Protein AF-A0A358HY14-F1 (afdb_monomer_lite)

InterPro domains:
  IPR023293 Deoxyguanosinetriphosphate triphosphohydrolase, central domain superfamily [G3DSA:1.10.3410.10] (12-139)

pLDDT: mean 90.82, std 10.44, range [47.06, 98.25]

Radius of gyration: 18.14 Å; chains: 1; bounding box: 46×28×57 Å

Sequence (156 aa):
DGFDGAWRRHPLVYLVEAADDICYSVVDLEDGWELGCVTFEEVERALAPIARHPDKYDGDANQRWNDLRTESWYTEKSENDRIGFLRGKAIGNLVKAAVDAFIANEDALLTGTIEGDLLANTPLGVDAKACKRLAVEKIYNAPHVLPIEMAGFEVI

Foldseek 3Di:
DPCVPDDFDQLCVLVVVLVVLLCLLQVLLVVCCVVVLDDLVRNLLLLQPQLCDCVRDPDDSVVSSVVLCVDCVLVVDDSVVNSVSSRVSNSVSSNVQLVVLSVVCVVCSVVRNDDDGSLCSGPCNVSSVVSSVSSVVRPCPPPVNVVVVVVVVVVD

Organism: NCBI:txid168935

Structure (mmCIF, N/CA/C/O backbone):
data_AF-A0A358HY14-F1
#
_entry.id   AF-A0A358HY14-F1
#
loop_
_atom_site.group_PDB
_atom_site.id
_atom_site.type_symbol
_atom_site.label_atom_id
_atom_site.label_alt_id
_atom_site.label_comp_id
_atom_site.label_asym_id
_atom_site.label_entity_id
_atom_site.label_seq_id
_atom_site.pdbx_PDB_ins_code
_atom_site.Cartn_x
_atom_site.Cartn_y
_atom_site.Cartn_z
_atom_site.occupancy
_atom_site.B_iso_or_equiv
_atom_site.auth_seq_id
_atom_site.auth_comp_id
_atom_site.auth_asym_id
_atom_site.auth_atom_id
_atom_site.pdbx_PDB_model_num
ATOM 1 N N . ASP A 1 1 ? 13.310 -17.785 -32.373 1.00 47.06 1 ASP A N 1
ATOM 2 C CA . ASP A 1 1 ? 13.402 -16.414 -31.833 1.00 47.06 1 ASP A CA 1
ATOM 3 C C . ASP A 1 1 ? 12.058 -15.707 -31.984 1.00 47.06 1 ASP A C 1
ATOM 5 O O . ASP A 1 1 ? 11.767 -15.129 -33.017 1.00 47.06 1 ASP A O 1
ATOM 9 N N . GLY A 1 2 ? 11.166 -15.876 -31.002 1.00 52.66 2 GLY A N 1
ATOM 10 C CA . GLY A 1 2 ? 9.728 -15.557 -31.093 1.00 52.66 2 GLY A CA 1
ATOM 11 C C . GLY A 1 2 ? 9.349 -14.092 -30.854 1.00 52.66 2 GLY A C 1
ATOM 12 O O . GLY A 1 2 ? 8.366 -13.839 -30.169 1.00 52.66 2 GLY A O 1
ATOM 13 N N . PHE A 1 3 ? 10.127 -13.141 -31.376 1.00 61.62 3 PHE A N 1
ATOM 14 C CA . PHE A 1 3 ? 9.886 -11.698 -31.200 1.00 61.62 3 PHE A CA 1
ATOM 15 C C . PHE A 1 3 ? 9.350 -10.987 -32.451 1.00 61.62 3 PHE A C 1
ATOM 17 O O . PHE A 1 3 ? 9.232 -9.763 -32.442 1.00 61.62 3 PHE A O 1
ATOM 24 N N . ASP A 1 4 ? 9.010 -11.715 -33.518 1.00 54.50 4 ASP A N 1
ATOM 25 C CA . ASP A 1 4 ? 8.510 -11.103 -34.754 1.00 54.50 4 ASP A CA 1
ATOM 26 C C . ASP A 1 4 ? 7.106 -10.504 -34.518 1.00 54.50 4 ASP A C 1
ATOM 28 O O . ASP A 1 4 ? 6.097 -11.208 -34.524 1.00 54.50 4 ASP A O 1
ATOM 32 N N . GLY A 1 5 ? 7.062 -9.198 -34.222 1.00 67.44 5 GLY A N 1
ATOM 33 C CA . GLY A 1 5 ? 5.841 -8.406 -34.015 1.00 67.44 5 GLY A CA 1
ATOM 34 C C . GLY A 1 5 ? 5.605 -7.830 -32.609 1.00 67.44 5 GLY A C 1
ATOM 35 O O . GLY A 1 5 ? 4.578 -7.185 -32.410 1.00 67.44 5 GLY A O 1
ATOM 36 N N . ALA A 1 6 ? 6.508 -8.021 -31.638 1.00 73.19 6 ALA A N 1
ATOM 37 C CA . ALA A 1 6 ? 6.340 -7.488 -30.278 1.00 73.19 6 ALA A CA 1
ATOM 38 C C . ALA A 1 6 ? 7.296 -6.316 -29.977 1.00 73.19 6 ALA A C 1
ATOM 40 O O . ALA A 1 6 ? 8.511 -6.436 -30.134 1.00 73.19 6 ALA A O 1
ATOM 41 N N . TRP A 1 7 ? 6.754 -5.193 -29.491 1.00 80.81 7 TRP A N 1
ATOM 42 C CA . TRP A 1 7 ? 7.535 -4.046 -29.007 1.00 80.81 7 TRP A CA 1
ATOM 43 C C . TRP A 1 7 ? 7.841 -4.171 -27.511 1.00 80.81 7 TRP A C 1
ATOM 45 O O . TRP A 1 7 ? 7.052 -4.721 -26.742 1.00 80.81 7 TRP A O 1
ATOM 55 N N . ARG A 1 8 ? 8.982 -3.624 -27.081 1.00 83.00 8 ARG A N 1
ATOM 56 C CA . ARG A 1 8 ? 9.311 -3.480 -25.655 1.00 83.00 8 ARG A CA 1
ATOM 57 C C . ARG A 1 8 ? 8.586 -2.263 -25.073 1.00 83.00 8 ARG A C 1
ATOM 59 O O . ARG A 1 8 ? 8.379 -1.269 -25.768 1.00 83.00 8 ARG A O 1
ATOM 66 N N . ARG A 1 9 ? 8.220 -2.337 -23.790 1.00 88.00 9 ARG A N 1
ATOM 67 C CA . ARG A 1 9 ? 7.640 -1.205 -23.052 1.00 88.00 9 ARG A CA 1
ATOM 68 C C . ARG A 1 9 ? 8.663 -0.077 -22.943 1.00 88.00 9 ARG A C 1
ATOM 70 O O . ARG A 1 9 ? 9.845 -0.331 -22.731 1.00 88.00 9 ARG A O 1
ATOM 77 N N . HIS A 1 10 ? 8.200 1.165 -23.041 1.00 92.06 10 HIS A N 1
ATOM 78 C CA . HIS A 1 10 ? 9.042 2.312 -22.719 1.00 92.06 10 HIS A CA 1
ATOM 79 C C . HIS A 1 10 ? 9.308 2.338 -21.200 1.00 92.06 10 HIS A C 1
ATOM 81 O O . HIS A 1 10 ? 8.341 2.221 -20.446 1.00 92.06 10 HIS A O 1
ATOM 87 N N . PRO A 1 11 ? 10.552 2.544 -20.719 1.00 93.25 11 PRO A N 1
ATOM 88 C CA . PRO A 1 11 ? 10.879 2.497 -19.288 1.00 93.25 11 PRO A CA 1
ATOM 89 C C . PRO A 1 11 ? 9.976 3.365 -18.403 1.00 93.25 11 PRO A C 1
ATOM 91 O O . PRO A 1 11 ? 9.527 2.930 -17.352 1.00 93.25 11 PRO A O 1
ATOM 94 N N . LEU A 1 12 ? 9.620 4.572 -18.851 1.00 94.94 12 LEU A N 1
ATOM 95 C CA . LEU A 1 12 ? 8.747 5.467 -18.074 1.00 94.94 12 LEU A CA 1
ATOM 96 C C . LEU A 1 12 ? 7.326 4.925 -17.829 1.00 94.94 12 LEU A C 1
ATOM 98 O O . LEU A 1 12 ? 6.674 5.391 -16.901 1.00 94.94 12 LEU A O 1
ATOM 102 N N . VAL A 1 13 ? 6.846 3.945 -18.606 1.00 94.56 13 VAL A N 1
ATOM 103 C CA . VAL A 1 13 ? 5.536 3.309 -18.359 1.00 94.56 13 VAL A CA 1
ATOM 104 C C . VAL A 1 13 ? 5.515 2.635 -16.991 1.00 94.56 13 VAL A C 1
ATOM 106 O O . VAL A 1 13 ? 4.510 2.712 -16.299 1.00 94.56 13 VAL A O 1
ATOM 109 N N . TYR A 1 14 ? 6.642 2.075 -16.552 1.00 96.31 14 TYR A N 1
ATOM 110 C CA . TYR A 1 14 ? 6.752 1.441 -15.243 1.00 96.31 14 TYR A CA 1
ATOM 111 C C . TYR A 1 14 ? 6.533 2.427 -14.085 1.00 96.31 14 TYR A C 1
ATOM 113 O O . TYR A 1 14 ? 5.971 2.052 -13.063 1.00 96.31 14 TYR A O 1
ATOM 121 N N . LEU A 1 15 ? 6.923 3.699 -14.247 1.00 96.94 15 LEU A N 1
ATOM 122 C CA . LEU A 1 15 ? 6.648 4.743 -13.250 1.00 96.94 15 LEU A CA 1
ATOM 123 C C . LEU A 1 15 ? 5.166 5.126 -13.219 1.00 96.94 15 LEU A C 1
ATOM 125 O O . LEU A 1 15 ? 4.634 5.404 -12.148 1.00 96.94 15 LEU A O 1
ATOM 129 N N . VAL A 1 16 ? 4.508 5.140 -14.381 1.00 96.62 16 VAL A N 1
ATOM 130 C CA . VAL A 1 16 ? 3.065 5.400 -14.477 1.00 96.62 16 VAL A CA 1
ATOM 131 C C . VAL A 1 16 ? 2.279 4.257 -13.836 1.00 96.62 16 VAL A C 1
ATOM 133 O O . VAL A 1 16 ? 1.416 4.522 -13.007 1.00 96.62 16 VAL A O 1
ATOM 136 N N . GLU A 1 17 ? 2.622 3.006 -14.155 1.00 95.62 17 GLU A N 1
ATOM 137 C CA . GLU A 1 17 ? 2.028 1.814 -13.531 1.00 95.62 17 GLU A CA 1
ATOM 138 C C . GLU A 1 17 ? 2.243 1.820 -12.010 1.00 95.62 17 GLU A C 1
ATOM 140 O O . GLU A 1 17 ? 1.296 1.631 -11.256 1.00 95.62 17 GLU A O 1
ATOM 145 N N . ALA A 1 18 ? 3.454 2.136 -11.538 1.00 96.62 18 ALA A N 1
ATOM 146 C CA . ALA A 1 18 ? 3.719 2.224 -10.104 1.00 96.62 18 ALA A CA 1
ATOM 147 C C . ALA A 1 18 ? 2.909 3.332 -9.414 1.00 96.62 18 ALA A C 1
ATOM 149 O O . ALA A 1 18 ? 2.453 3.138 -8.291 1.00 96.62 18 ALA A O 1
ATOM 150 N N . ALA A 1 19 ? 2.724 4.491 -10.053 1.00 97.00 19 ALA A N 1
ATOM 151 C CA . ALA A 1 19 ? 1.897 5.560 -9.496 1.00 97.00 19 ALA A CA 1
ATOM 152 C C . ALA A 1 19 ? 0.433 5.115 -9.334 1.00 97.00 19 ALA A C 1
ATOM 154 O O . ALA A 1 19 ? -0.163 5.351 -8.285 1.00 97.00 19 ALA A O 1
ATOM 155 N N . ASP A 1 20 ? -0.104 4.429 -10.341 1.00 96.62 20 ASP A N 1
ATOM 156 C CA . ASP A 1 20 ? -1.457 3.870 -10.337 1.00 96.62 20 ASP A CA 1
ATOM 157 C C . ASP A 1 20 ? -1.622 2.782 -9.257 1.00 96.62 20 ASP A C 1
ATOM 159 O O . ASP A 1 20 ? -2.534 2.833 -8.430 1.00 96.62 20 ASP A O 1
ATOM 163 N N . ASP A 1 21 ? -0.664 1.856 -9.160 1.00 95.50 21 ASP A N 1
ATOM 164 C CA . ASP A 1 21 ? -0.664 0.816 -8.129 1.00 95.50 21 ASP A CA 1
ATOM 165 C C . ASP A 1 21 ? -0.587 1.385 -6.705 1.00 95.50 21 ASP A C 1
ATOM 167 O O . ASP A 1 21 ? -1.215 0.840 -5.793 1.00 95.50 21 ASP A O 1
ATOM 171 N N . ILE A 1 22 ? 0.150 2.480 -6.489 1.00 97.25 22 ILE A N 1
ATOM 172 C CA . ILE A 1 22 ? 0.206 3.167 -5.189 1.00 97.25 22 ILE A CA 1
ATOM 173 C C . ILE A 1 22 ? -1.161 3.745 -4.825 1.00 97.25 22 ILE A C 1
ATOM 175 O O . ILE A 1 22 ? -1.586 3.594 -3.677 1.00 97.25 22 ILE A O 1
ATOM 179 N N . CYS A 1 23 ? -1.849 4.380 -5.777 1.00 95.69 23 CYS A N 1
ATOM 180 C CA . CYS A 1 23 ? -3.196 4.904 -5.566 1.00 95.69 23 CYS A CA 1
ATOM 181 C C . CYS A 1 23 ? -4.147 3.783 -5.133 1.00 95.69 23 CYS A C 1
ATOM 183 O O . CYS A 1 23 ? -4.681 3.852 -4.027 1.00 95.69 23 CYS A O 1
ATOM 185 N N . TYR A 1 24 ? -4.231 2.702 -5.912 1.00 92.75 24 TYR A N 1
ATOM 186 C CA . TYR A 1 24 ? -5.101 1.564 -5.601 1.00 92.75 24 TYR A CA 1
ATOM 187 C C . TYR A 1 24 ? -4.735 0.821 -4.312 1.00 92.75 24 TYR A C 1
ATOM 189 O O . TYR A 1 24 ? -5.582 0.184 -3.688 1.00 92.75 24 TYR A O 1
ATOM 197 N N . SER A 1 25 ? -3.467 0.866 -3.901 1.00 94.31 25 SER A N 1
ATOM 198 C CA . SER A 1 25 ? -3.020 0.214 -2.668 1.00 94.31 25 SER A CA 1
ATOM 199 C C . SER A 1 25 ? -3.300 1.046 -1.417 1.00 94.31 25 SER A C 1
ATOM 201 O O . SER A 1 25 ? -3.302 0.488 -0.324 1.00 94.31 25 SER A O 1
ATOM 203 N N . VAL A 1 26 ? -3.480 2.365 -1.531 1.00 97.31 26 VAL A N 1
ATOM 204 C CA . VAL A 1 26 ? -3.559 3.246 -0.355 1.00 97.31 26 VAL A CA 1
ATOM 205 C C . VAL A 1 26 ? -4.821 4.094 -0.333 1.00 97.31 26 VAL A C 1
ATOM 207 O O . VAL A 1 26 ? -5.525 4.079 0.672 1.00 97.31 26 VAL A O 1
ATOM 210 N N . VAL A 1 27 ? -5.087 4.842 -1.402 1.00 96.50 27 VAL A N 1
ATOM 211 C CA . VAL A 1 27 ? -6.188 5.817 -1.450 1.00 96.50 27 VAL A CA 1
ATOM 212 C C . VAL A 1 27 ? -7.526 5.091 -1.407 1.00 96.50 27 VAL A C 1
ATOM 214 O O . VAL A 1 27 ? -8.357 5.397 -0.561 1.00 96.50 27 VAL A O 1
ATOM 217 N N . ASP A 1 28 ? -7.680 4.036 -2.201 1.00 96.31 28 ASP A N 1
ATOM 218 C CA . ASP A 1 28 ? -8.920 3.266 -2.239 1.00 96.31 28 ASP A CA 1
ATOM 219 C C . ASP A 1 28 ? -9.280 2.650 -0.883 1.00 96.31 28 ASP A C 1
ATOM 221 O O . ASP A 1 28 ? -10.456 2.531 -0.567 1.00 96.31 28 ASP A O 1
ATOM 225 N N . LEU A 1 29 ? -8.304 2.292 -0.039 1.00 97.06 29 LEU A N 1
ATOM 226 C CA . LEU A 1 29 ? -8.595 1.777 1.304 1.00 97.06 29 LEU A CA 1
ATOM 227 C C . LEU A 1 29 ? -9.159 2.851 2.243 1.00 97.06 29 LEU A C 1
ATOM 229 O O . LEU A 1 29 ? -10.008 2.530 3.074 1.00 97.06 29 LEU A O 1
ATOM 233 N N . GLU A 1 30 ? -8.705 4.099 2.123 1.00 96.31 30 GLU A N 1
ATOM 234 C CA . GLU A 1 30 ? -9.292 5.229 2.852 1.00 96.31 30 GLU A CA 1
ATOM 235 C C . GLU A 1 30 ? -10.731 5.469 2.387 1.00 96.31 30 GLU A C 1
ATOM 237 O O . GLU A 1 30 ? -11.636 5.468 3.220 1.00 96.31 30 GLU A O 1
ATOM 242 N N . ASP A 1 31 ? -10.957 5.549 1.073 1.00 94.81 31 ASP A N 1
ATOM 243 C CA . ASP A 1 31 ? -12.296 5.729 0.499 1.00 94.81 31 ASP A CA 1
ATOM 244 C C . ASP A 1 31 ? -13.232 4.579 0.903 1.00 94.81 31 ASP A C 1
ATOM 246 O O . ASP A 1 31 ? -14.375 4.783 1.314 1.00 94.81 31 ASP A O 1
ATOM 250 N N . GLY A 1 32 ? -12.737 3.341 0.857 1.00 95.12 32 GLY A N 1
ATOM 251 C CA . GLY A 1 32 ? -13.475 2.166 1.301 1.00 95.12 32 GLY A CA 1
ATOM 252 C C . GLY A 1 32 ? -13.865 2.223 2.773 1.00 95.12 32 GLY A C 1
ATOM 253 O O . GLY A 1 32 ? -14.927 1.717 3.136 1.00 95.12 32 GLY A O 1
ATOM 254 N N . TRP A 1 33 ? -13.036 2.824 3.626 1.00 96.25 33 TRP A N 1
ATOM 255 C CA . TRP A 1 33 ? -13.371 3.038 5.030 1.00 96.25 33 TRP A CA 1
ATOM 256 C C . TRP A 1 33 ? -14.418 4.137 5.204 1.00 96.25 33 TRP A C 1
ATOM 258 O O . TRP A 1 33 ? -15.396 3.921 5.922 1.00 96.25 33 TRP A O 1
ATOM 268 N N . GLU A 1 34 ? -14.285 5.262 4.499 1.00 94.56 34 GLU A N 1
ATOM 269 C CA . GLU A 1 34 ? -15.280 6.343 4.518 1.00 94.56 34 GLU A CA 1
ATOM 270 C C . GLU A 1 34 ? -16.661 5.865 4.040 1.00 94.56 34 GLU A C 1
ATOM 272 O O . GLU A 1 34 ? -17.694 6.247 4.595 1.00 94.56 34 GLU A O 1
ATOM 277 N N . LEU A 1 35 ? -16.681 4.968 3.051 1.00 92.69 35 LEU A N 1
ATOM 278 C CA . LEU A 1 35 ? -17.889 4.338 2.516 1.00 92.69 35 LEU A CA 1
ATOM 279 C C . LEU A 1 35 ? -18.403 3.164 3.371 1.00 92.69 35 LEU A C 1
ATOM 281 O O . LEU A 1 35 ? -19.450 2.591 3.062 1.00 92.69 35 LEU A O 1
ATOM 285 N N . GLY A 1 36 ? -17.689 2.780 4.434 1.00 92.88 36 GLY A N 1
ATOM 286 C CA . GLY A 1 36 ? -18.062 1.672 5.319 1.00 92.88 36 GLY A CA 1
ATOM 287 C C . GLY A 1 36 ? -17.916 0.275 4.701 1.00 92.88 36 GLY A C 1
ATOM 288 O O . GLY A 1 36 ? -18.509 -0.682 5.198 1.00 92.88 36 GLY A O 1
ATOM 289 N N . CYS A 1 37 ? -17.140 0.140 3.623 1.00 93.81 37 CYS A N 1
ATOM 290 C CA . CYS A 1 37 ? -16.821 -1.135 2.966 1.00 93.81 37 CYS A CA 1
ATOM 291 C C . CYS A 1 37 ? -15.796 -1.954 3.759 1.00 93.81 37 CYS A C 1
ATOM 293 O O . CYS A 1 37 ? -15.838 -3.186 3.764 1.00 93.81 37 CYS A O 1
ATOM 295 N N . VAL A 1 38 ? -14.864 -1.260 4.414 1.00 95.62 38 VAL A N 1
ATOM 296 C CA . VAL A 1 38 ? -13.821 -1.834 5.268 1.00 95.62 38 VAL A CA 1
ATOM 297 C C . VAL A 1 38 ? -13.808 -1.140 6.625 1.00 95.62 38 VAL A C 1
ATOM 299 O O . VAL A 1 38 ? -14.147 0.034 6.759 1.00 95.62 38 VAL A O 1
ATOM 302 N N . THR A 1 39 ? -13.437 -1.881 7.661 1.00 97.25 39 THR A N 1
ATOM 303 C CA . THR A 1 39 ? -13.320 -1.352 9.022 1.00 97.25 39 THR A CA 1
ATOM 304 C C . THR A 1 39 ? -12.010 -0.588 9.208 1.00 97.25 39 THR A C 1
ATOM 306 O O . THR A 1 39 ? -11.022 -0.843 8.518 1.00 97.25 39 THR A O 1
ATOM 309 N N . PHE A 1 40 ? -11.973 0.311 10.197 1.00 97.06 40 PHE A N 1
ATOM 310 C CA . PHE A 1 40 ? -10.745 1.017 10.574 1.00 97.06 40 PHE A CA 1
ATOM 311 C C . PHE A 1 40 ? -9.585 0.044 10.850 1.00 97.06 40 PHE A C 1
ATOM 313 O O . PHE A 1 40 ? -8.476 0.256 10.367 1.00 97.06 40 PHE A O 1
ATOM 320 N N . GLU A 1 41 ? -9.838 -1.051 11.577 1.00 96.88 41 GLU A N 1
ATOM 321 C CA . GLU A 1 41 ? -8.805 -2.043 11.902 1.00 96.88 41 GLU A CA 1
ATOM 322 C C . GLU A 1 41 ? -8.279 -2.771 10.654 1.00 96.88 41 GLU A C 1
ATOM 324 O O . GLU A 1 41 ? -7.082 -3.043 10.571 1.00 96.88 41 GLU A O 1
ATOM 329 N N . GLU A 1 42 ? -9.131 -3.055 9.663 1.00 97.00 42 GLU A N 1
ATOM 330 C CA . GLU A 1 42 ? -8.697 -3.646 8.389 1.00 97.00 42 GLU A CA 1
ATOM 331 C C . GLU A 1 42 ? -7.758 -2.706 7.622 1.00 97.00 42 GLU A C 1
ATOM 333 O O . GLU A 1 42 ? -6.704 -3.150 7.160 1.00 97.00 42 GLU A O 1
ATOM 338 N N . VAL A 1 43 ? -8.089 -1.411 7.541 1.00 97.56 43 VAL A N 1
ATOM 339 C CA . VAL A 1 43 ? -7.228 -0.398 6.904 1.00 97.56 43 VAL A CA 1
ATOM 340 C C . VAL A 1 43 ? -5.929 -0.207 7.682 1.00 97.56 43 VAL A C 1
ATOM 342 O O . VAL A 1 43 ? -4.847 -0.198 7.094 1.00 97.56 43 VAL A O 1
ATOM 345 N N . GLU A 1 44 ? -6.010 -0.106 9.009 1.00 97.44 44 GLU A N 1
ATOM 346 C CA . GLU A 1 44 ? -4.847 0.039 9.885 1.00 97.44 44 GLU A CA 1
ATOM 347 C C . GLU A 1 44 ? -3.882 -1.138 9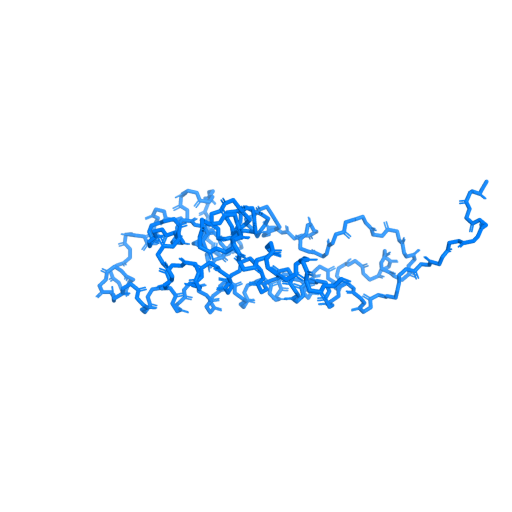.716 1.00 97.44 44 GLU A C 1
ATOM 349 O O . GLU A 1 44 ? -2.681 -0.941 9.516 1.00 97.44 44 GLU A O 1
ATOM 354 N N . ARG A 1 45 ? -4.408 -2.365 9.732 1.00 96.75 45 ARG A N 1
ATOM 355 C CA . ARG A 1 45 ? -3.620 -3.586 9.565 1.00 96.75 45 ARG A CA 1
ATOM 356 C C . ARG A 1 45 ? -2.999 -3.698 8.175 1.00 96.75 45 ARG A C 1
ATOM 358 O O . ARG A 1 45 ? -1.887 -4.208 8.061 1.00 96.75 45 ARG A O 1
ATOM 365 N N . ALA A 1 46 ? -3.699 -3.245 7.136 1.00 96.69 46 ALA A N 1
ATOM 366 C CA . ALA A 1 46 ? -3.200 -3.268 5.765 1.00 96.69 46 ALA A CA 1
ATOM 367 C C . ALA A 1 46 ? -2.081 -2.235 5.542 1.00 96.69 46 ALA A C 1
ATOM 369 O O . ALA A 1 46 ? -1.043 -2.564 4.971 1.00 96.69 46 ALA A O 1
ATOM 370 N N . LEU A 1 47 ? -2.253 -1.004 6.036 1.00 97.75 47 LEU A N 1
ATOM 371 C CA . LEU A 1 47 ? -1.324 0.097 5.766 1.00 97.75 47 LEU A CA 1
ATOM 372 C C . LEU A 1 47 ? -0.146 0.179 6.744 1.00 97.75 47 LEU A C 1
ATOM 374 O O . LEU A 1 47 ? 0.918 0.670 6.361 1.00 97.75 47 LEU A O 1
ATOM 378 N N . ALA A 1 48 ? -0.283 -0.287 7.990 1.00 96.69 48 ALA A N 1
ATOM 379 C CA . ALA A 1 48 ? 0.793 -0.209 8.984 1.00 96.69 48 ALA A CA 1
ATOM 380 C C . ALA A 1 48 ? 2.115 -0.877 8.541 1.00 96.69 48 ALA A C 1
ATOM 382 O O . ALA A 1 48 ? 3.165 -0.257 8.741 1.00 96.69 48 ALA A O 1
ATOM 383 N N . PRO A 1 49 ? 2.115 -2.064 7.896 1.00 93.94 49 PRO A N 1
ATOM 384 C CA . PRO A 1 49 ? 3.330 -2.698 7.379 1.00 93.94 49 PRO A CA 1
ATOM 385 C C . PRO A 1 49 ? 4.089 -1.854 6.351 1.00 93.94 49 PRO A C 1
ATOM 387 O O . PRO A 1 49 ? 5.316 -1.932 6.311 1.00 93.94 49 PRO A O 1
ATOM 390 N N . ILE A 1 50 ? 3.372 -1.044 5.562 1.00 96.50 50 ILE A N 1
ATOM 391 C CA . ILE A 1 50 ? 3.936 -0.140 4.551 1.00 96.50 50 ILE A CA 1
ATOM 392 C C . ILE A 1 50 ? 4.384 1.171 5.203 1.00 96.50 50 ILE A C 1
ATOM 394 O O . ILE A 1 50 ? 5.482 1.665 4.941 1.00 96.50 50 ILE A O 1
ATOM 398 N N . ALA A 1 51 ? 3.553 1.746 6.077 1.00 96.75 51 ALA A N 1
ATOM 399 C CA . ALA A 1 51 ? 3.843 2.988 6.790 1.00 96.75 51 ALA A CA 1
ATOM 400 C C . ALA A 1 51 ? 5.081 2.859 7.698 1.00 96.75 51 ALA A C 1
ATOM 402 O O . ALA A 1 51 ? 5.882 3.797 7.800 1.00 96.75 51 ALA A O 1
ATOM 403 N N . ARG A 1 52 ? 5.280 1.682 8.302 1.00 94.00 52 ARG A N 1
ATOM 404 C CA . ARG A 1 52 ? 6.494 1.302 9.033 1.00 94.00 52 ARG A CA 1
ATOM 405 C C . ARG A 1 52 ? 7.411 0.489 8.123 1.00 94.00 52 ARG A C 1
ATOM 407 O O . ARG A 1 52 ? 7.454 -0.730 8.201 1.00 94.00 52 ARG A O 1
ATOM 414 N N . HIS A 1 53 ? 8.134 1.189 7.250 1.00 89.31 53 HIS A N 1
ATOM 415 C CA . HIS A 1 53 ? 9.061 0.587 6.286 1.00 89.31 53 HIS A CA 1
ATOM 416 C C . HIS A 1 53 ? 10.051 -0.395 6.957 1.00 89.31 53 HIS A C 1
ATOM 418 O O . HIS A 1 53 ? 10.632 -0.020 7.981 1.00 89.31 53 HIS A O 1
ATOM 424 N N . PRO A 1 54 ? 10.315 -1.584 6.375 1.00 84.88 54 PRO A N 1
ATOM 425 C CA . PRO A 1 54 ? 11.196 -2.596 6.969 1.00 84.8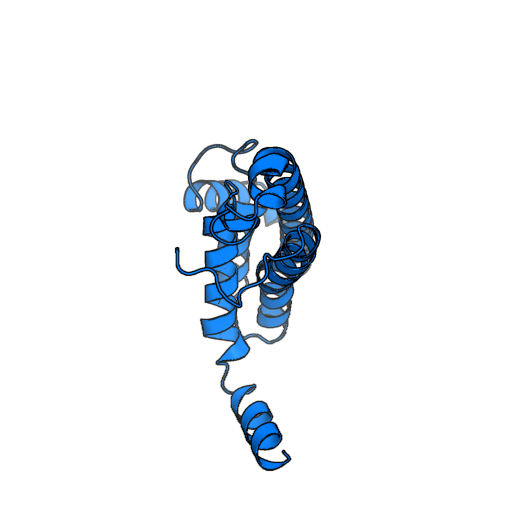8 54 PRO A CA 1
ATOM 426 C C . PRO A 1 54 ? 12.620 -2.089 7.253 1.00 84.88 54 PRO A C 1
ATOM 428 O O . PRO A 1 54 ? 13.177 -2.394 8.295 1.00 84.88 54 PRO A O 1
ATOM 431 N N . ASP A 1 55 ? 13.181 -1.223 6.405 1.00 87.19 55 ASP A N 1
ATOM 432 C CA . ASP A 1 55 ? 14.496 -0.599 6.659 1.00 87.19 55 ASP A CA 1
ATOM 433 C C . ASP A 1 55 ? 14.590 0.235 7.951 1.00 87.19 55 ASP A C 1
ATOM 435 O O . ASP A 1 55 ? 15.689 0.581 8.383 1.00 87.19 55 ASP A O 1
ATOM 439 N N . LYS A 1 56 ? 13.457 0.634 8.541 1.00 89.19 56 LYS A N 1
ATOM 440 C CA . LYS A 1 56 ? 13.408 1.471 9.753 1.00 89.19 56 LYS A CA 1
ATOM 441 C C . LYS A 1 56 ? 12.795 0.766 10.956 1.00 89.19 56 LYS A C 1
ATOM 443 O O . LYS A 1 56 ? 12.956 1.255 12.072 1.00 89.19 56 LYS A O 1
ATOM 448 N N . TYR A 1 57 ? 12.057 -0.312 10.725 1.00 90.56 57 TYR A N 1
ATOM 449 C CA . TYR A 1 57 ? 11.277 -0.996 11.742 1.00 90.56 57 TYR A CA 1
ATOM 450 C C . TYR A 1 57 ? 11.431 -2.499 11.557 1.00 90.56 57 TYR A C 1
ATOM 452 O O . TYR A 1 57 ? 11.054 -3.046 10.521 1.00 90.56 57 TYR A O 1
ATOM 460 N N . ASP A 1 58 ? 11.960 -3.150 12.586 1.00 88.81 58 ASP A N 1
ATOM 461 C CA . ASP A 1 58 ? 12.147 -4.594 12.605 1.00 88.81 58 ASP A CA 1
ATOM 462 C C . ASP A 1 58 ? 10.812 -5.347 12.725 1.00 88.81 58 ASP A C 1
ATOM 464 O O . ASP A 1 58 ? 9.774 -4.797 13.100 1.00 88.81 58 ASP A O 1
ATOM 468 N N . GLY A 1 59 ? 10.862 -6.650 12.447 1.00 88.69 59 GLY A N 1
ATOM 469 C CA . GLY A 1 59 ? 9.721 -7.553 12.577 1.00 88.69 59 GLY A CA 1
ATOM 470 C C . GLY A 1 59 ? 8.899 -7.690 11.297 1.00 88.69 59 GLY A C 1
ATOM 471 O O . GLY A 1 59 ? 9.084 -6.961 10.323 1.00 88.69 59 GLY A O 1
ATOM 472 N N . ASP A 1 60 ? 8.004 -8.677 11.284 1.00 91.19 60 ASP A N 1
ATOM 473 C CA . ASP A 1 60 ? 7.087 -8.913 10.168 1.00 91.19 60 ASP A CA 1
ATOM 474 C C . ASP A 1 60 ? 5.926 -7.898 10.144 1.00 91.19 60 ASP A C 1
ATOM 476 O O . ASP A 1 60 ? 5.800 -7.039 11.018 1.00 91.19 60 ASP A O 1
ATOM 480 N N . ALA A 1 61 ? 5.059 -7.989 9.133 1.00 89.38 61 ALA A N 1
ATOM 481 C CA . ALA A 1 61 ? 3.900 -7.108 8.984 1.00 89.38 61 ALA A CA 1
ATOM 482 C C . ALA A 1 61 ? 3.011 -7.054 10.246 1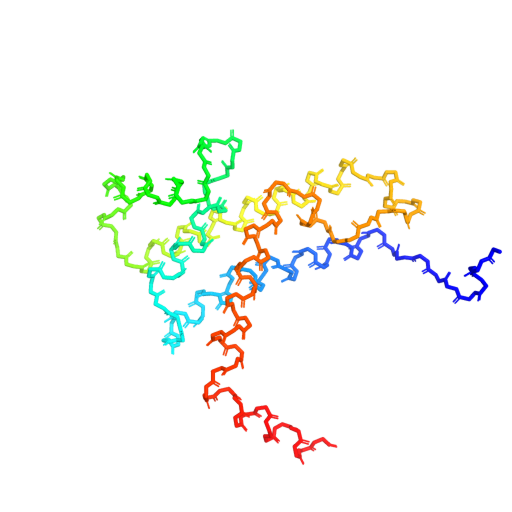.00 89.38 61 ALA A C 1
ATOM 484 O O . ALA A 1 61 ? 2.551 -5.979 10.636 1.00 89.38 61 ALA A O 1
ATOM 485 N N . ASN A 1 62 ? 2.804 -8.191 10.921 1.00 92.44 62 ASN A N 1
ATOM 486 C CA . ASN A 1 62 ? 1.978 -8.251 12.126 1.00 92.44 62 ASN A CA 1
ATOM 487 C C . ASN A 1 62 ? 2.677 -7.591 13.313 1.00 92.44 62 ASN A C 1
ATOM 489 O O . ASN A 1 62 ? 2.029 -6.867 14.067 1.00 92.44 62 ASN A O 1
ATOM 493 N N . GLN A 1 63 ? 3.982 -7.816 13.479 1.00 93.44 63 GLN A N 1
ATOM 494 C CA . GLN A 1 63 ? 4.763 -7.163 14.524 1.00 93.44 63 GLN A CA 1
ATOM 495 C C . GLN A 1 63 ? 4.748 -5.646 14.335 1.00 93.44 63 GLN A C 1
ATOM 497 O O . GLN A 1 63 ? 4.433 -4.915 15.271 1.00 93.44 63 GLN A O 1
ATOM 502 N N . ARG A 1 64 ? 4.982 -5.171 13.104 1.00 93.12 64 ARG A N 1
ATOM 503 C CA . ARG A 1 64 ? 5.005 -3.735 12.818 1.00 93.12 64 ARG A CA 1
ATOM 504 C C . ARG A 1 64 ? 3.658 -3.068 13.087 1.00 93.12 64 ARG A C 1
ATOM 506 O O . ARG A 1 64 ? 3.642 -1.957 13.618 1.00 93.12 64 ARG A O 1
ATOM 513 N N . TRP A 1 65 ? 2.552 -3.739 12.771 1.00 94.88 65 TRP A N 1
ATOM 514 C CA . TRP A 1 65 ? 1.207 -3.287 13.133 1.00 94.88 65 TRP A CA 1
ATOM 515 C C . TRP A 1 65 ? 0.983 -3.279 14.653 1.00 94.88 65 TRP A C 1
ATOM 517 O O . TRP A 1 65 ? 0.498 -2.287 15.195 1.00 94.88 65 TRP A O 1
ATOM 527 N N . ASN A 1 66 ? 1.393 -4.337 15.358 1.00 95.06 66 ASN A N 1
ATOM 528 C CA . ASN A 1 66 ? 1.251 -4.421 16.809 1.00 95.06 66 ASN A CA 1
ATOM 529 C C . ASN A 1 66 ? 2.032 -3.322 17.535 1.00 95.06 66 ASN A C 1
ATOM 531 O O . ASN A 1 66 ? 1.449 -2.672 18.401 1.00 95.06 66 ASN A O 1
ATOM 535 N N . ASP A 1 67 ? 3.303 -3.064 17.192 1.00 94.62 67 ASP A N 1
ATOM 536 C CA . ASP A 1 67 ? 4.046 -2.032 17.927 1.00 94.62 67 ASP A CA 1
ATOM 537 C C . ASP A 1 67 ? 3.462 -0.643 17.678 1.00 94.62 67 ASP A C 1
ATOM 539 O O . ASP A 1 67 ? 3.414 0.147 18.614 1.00 94.62 67 ASP A O 1
ATOM 543 N N . LEU A 1 68 ? 2.957 -0.348 16.471 1.00 95.06 68 LEU A N 1
ATOM 544 C CA . LEU A 1 68 ? 2.300 0.934 16.189 1.00 95.06 68 LEU A CA 1
ATOM 545 C C . LEU A 1 68 ? 1.160 1.206 17.181 1.00 95.06 68 LEU A C 1
ATOM 547 O O . LEU A 1 68 ? 1.012 2.317 17.685 1.00 95.06 68 LEU A O 1
ATOM 551 N N . ARG A 1 69 ? 0.390 0.163 17.517 1.00 94.81 69 ARG A N 1
ATOM 552 C CA . ARG A 1 69 ? -0.712 0.219 18.488 1.00 94.81 69 ARG A CA 1
ATOM 553 C C . ARG A 1 69 ? -0.254 0.300 19.947 1.00 94.81 69 ARG A C 1
ATOM 555 O O . ARG A 1 69 ? -1.094 0.444 20.830 1.00 94.81 69 ARG A O 1
ATOM 562 N N . THR A 1 70 ? 1.044 0.209 20.220 1.00 95.38 70 THR A N 1
ATOM 563 C CA . THR A 1 70 ? 1.612 0.483 21.551 1.00 95.38 70 THR A CA 1
ATOM 564 C C . THR A 1 70 ? 2.071 1.933 21.704 1.00 95.38 70 THR A C 1
ATOM 566 O O . THR A 1 70 ? 2.331 2.383 22.819 1.00 95.38 70 THR A O 1
ATOM 569 N N . GLU A 1 71 ? 2.157 2.685 20.603 1.00 95.38 71 GLU A N 1
ATOM 570 C CA . GLU A 1 71 ? 2.662 4.052 20.602 1.00 95.38 71 GLU A CA 1
ATOM 571 C C . GLU A 1 71 ? 1.544 5.047 20.974 1.00 95.38 71 GLU A C 1
ATOM 573 O O . GLU A 1 71 ? 0.634 5.313 20.187 1.00 95.38 71 GLU A O 1
ATOM 578 N N . SER A 1 72 ? 1.622 5.649 22.170 1.00 96.06 72 SER A N 1
ATOM 579 C CA . SER A 1 72 ? 0.588 6.564 22.693 1.00 96.06 72 SER A CA 1
ATOM 580 C C . SER A 1 72 ? 0.256 7.719 21.744 1.00 96.06 72 SER A C 1
ATOM 582 O O . SER A 1 72 ? -0.912 8.045 21.550 1.00 96.06 72 SER A O 1
ATOM 584 N N . TRP A 1 73 ? 1.268 8.300 21.085 1.00 95.81 73 TRP A N 1
ATOM 585 C CA . TRP A 1 73 ? 1.070 9.413 20.148 1.00 95.81 73 TRP A CA 1
ATOM 586 C C . TRP A 1 73 ? 0.191 9.038 18.949 1.00 95.81 73 TRP A C 1
ATOM 588 O O . TRP A 1 73 ? -0.403 9.926 18.336 1.00 95.81 73 TRP A O 1
ATOM 598 N N . TYR A 1 74 ? 0.120 7.747 18.617 1.00 96.62 74 TYR A N 1
ATOM 599 C CA . TYR A 1 74 ? -0.726 7.201 17.570 1.00 96.62 74 TYR A CA 1
ATOM 600 C C . TYR A 1 74 ? -2.102 6.825 18.134 1.00 96.62 74 TYR A C 1
ATOM 602 O O . TYR A 1 74 ? -3.125 7.273 17.618 1.00 96.62 74 TYR A O 1
ATOM 610 N N . THR A 1 75 ? -2.151 6.082 19.247 1.00 95.50 75 THR A N 1
ATOM 611 C CA . THR A 1 75 ? -3.410 5.586 19.833 1.00 95.50 75 THR A CA 1
ATOM 612 C C . THR A 1 75 ? -4.272 6.641 20.528 1.00 95.50 75 THR A C 1
ATOM 614 O O . THR A 1 75 ? -5.415 6.360 20.877 1.00 95.50 75 THR A O 1
ATOM 617 N N . GLU A 1 76 ? -3.758 7.844 20.760 1.00 96.06 76 GLU A N 1
ATOM 618 C CA . GLU A 1 76 ? -4.539 8.970 21.294 1.00 96.06 76 GLU A CA 1
ATOM 619 C C . GLU A 1 76 ? -5.239 9.780 20.190 1.00 96.06 76 GLU A C 1
ATOM 621 O O . GLU A 1 76 ? -6.081 10.631 20.477 1.00 96.06 76 GLU A O 1
ATOM 626 N N . LYS A 1 77 ? -4.906 9.533 18.917 1.00 97.00 77 LYS A N 1
ATOM 627 C CA . LYS A 1 77 ? -5.476 10.247 17.767 1.00 97.00 77 LYS A CA 1
ATOM 628 C C . LYS A 1 77 ? -6.827 9.686 17.348 1.00 97.00 77 LYS A C 1
ATOM 630 O O . LYS A 1 77 ? -7.128 8.521 17.617 1.00 97.00 77 LYS A O 1
ATOM 635 N N . SER A 1 78 ? -7.611 10.508 16.649 1.00 97.69 78 SER A N 1
ATOM 636 C CA . SER A 1 78 ? -8.843 10.059 15.998 1.00 97.69 78 SER A CA 1
ATOM 637 C C . SER A 1 78 ? -8.541 9.056 14.876 1.00 97.69 78 SER A C 1
ATOM 639 O O . SER A 1 78 ? -7.429 9.032 14.349 1.00 97.69 78 SER A O 1
ATOM 641 N N . GLU A 1 79 ? -9.521 8.237 14.489 1.00 97.19 79 GLU A N 1
ATOM 642 C CA . GLU A 1 79 ? -9.368 7.297 13.365 1.00 97.19 79 GLU A CA 1
ATOM 643 C C . GLU A 1 79 ? -8.995 8.019 12.058 1.00 97.19 79 GLU A C 1
ATOM 645 O O . GLU A 1 79 ? -8.065 7.596 11.374 1.00 97.19 79 GLU A O 1
ATOM 650 N N . ASN A 1 80 ? -9.619 9.175 11.787 1.00 97.12 80 ASN A N 1
ATOM 651 C CA . ASN A 1 80 ? -9.289 10.046 10.650 1.00 97.12 80 ASN A CA 1
ATOM 652 C C . ASN A 1 80 ? -7.810 10.459 10.643 1.00 97.12 80 ASN A C 1
ATOM 654 O O . ASN A 1 80 ? -7.116 10.311 9.640 1.00 97.12 80 ASN A O 1
ATOM 658 N N . ASP A 1 81 ? -7.301 10.953 11.776 1.00 97.81 81 ASP A N 1
ATOM 659 C CA . ASP A 1 81 ? -5.901 11.380 11.884 1.00 97.81 81 ASP A CA 1
ATOM 660 C C . ASP A 1 81 ? -4.932 10.206 11.684 1.00 97.81 81 ASP A C 1
ATOM 662 O O . ASP A 1 81 ? -3.866 10.361 11.082 1.00 97.81 81 ASP A O 1
ATOM 666 N N . ARG A 1 82 ? -5.291 9.020 12.190 1.00 98.00 82 ARG A N 1
ATOM 667 C CA . ARG A 1 82 ? -4.484 7.803 12.048 1.00 98.00 82 ARG A CA 1
ATOM 668 C C . ARG A 1 82 ? -4.448 7.307 10.612 1.00 98.00 82 ARG A C 1
ATOM 670 O O . ARG A 1 82 ? -3.364 6.969 10.141 1.00 98.00 82 ARG A O 1
ATOM 677 N N . ILE A 1 83 ? -5.582 7.294 9.913 1.00 97.69 83 ILE A N 1
ATOM 678 C CA . ILE A 1 83 ? -5.638 6.946 8.488 1.00 97.69 83 ILE A CA 1
ATOM 679 C C . ILE A 1 83 ? -4.864 7.972 7.666 1.00 97.69 83 ILE A C 1
ATOM 681 O O . ILE A 1 83 ? -4.010 7.588 6.870 1.00 97.69 83 ILE A O 1
ATOM 685 N N . GLY A 1 84 ? -5.038 9.268 7.937 1.00 97.81 84 GLY A N 1
ATOM 686 C CA . GLY A 1 84 ? -4.267 10.322 7.280 1.00 97.81 84 GLY A CA 1
ATOM 687 C C . GLY A 1 84 ? -2.753 10.164 7.474 1.00 97.81 84 GLY A C 1
ATOM 688 O O . GLY A 1 84 ? -1.986 10.318 6.517 1.00 97.81 84 GLY A O 1
ATOM 689 N N . PHE A 1 85 ? -2.316 9.803 8.687 1.00 98.00 85 PHE A N 1
ATOM 690 C CA . PHE A 1 85 ? -0.919 9.467 8.979 1.00 98.00 85 PHE A CA 1
ATOM 691 C C . PHE A 1 85 ? -0.443 8.245 8.184 1.00 98.00 85 PHE A C 1
ATOM 693 O O . PHE A 1 85 ? 0.601 8.313 7.526 1.00 98.00 85 PHE A O 1
ATOM 700 N N . LEU A 1 86 ? -1.198 7.143 8.237 1.00 98.06 86 LEU A N 1
ATOM 701 C CA . LEU A 1 86 ? -0.869 5.895 7.551 1.00 98.06 86 LEU A CA 1
ATOM 702 C C . LEU A 1 86 ? -0.758 6.112 6.044 1.00 98.06 86 LEU A C 1
ATOM 704 O O . LEU A 1 86 ? 0.262 5.745 5.469 1.00 98.06 86 LEU A O 1
ATOM 708 N N . ARG A 1 87 ? -1.733 6.788 5.428 1.00 97.94 87 ARG A N 1
ATOM 709 C CA . ARG A 1 87 ? -1.723 7.165 4.010 1.00 97.94 87 ARG A CA 1
ATOM 710 C C . ARG A 1 87 ? -0.473 7.952 3.650 1.00 97.94 87 ARG A C 1
ATOM 712 O O . ARG A 1 87 ? 0.249 7.578 2.729 1.00 97.94 87 ARG A O 1
ATOM 719 N N . GLY A 1 88 ? -0.192 9.032 4.381 1.00 97.81 88 GLY A N 1
ATOM 720 C CA . GLY A 1 88 ? 0.953 9.894 4.085 1.00 97.81 88 GLY A CA 1
ATOM 721 C C . GLY A 1 88 ? 2.282 9.139 4.158 1.00 97.81 88 GLY A C 1
ATOM 722 O O . GLY A 1 88 ? 3.146 9.303 3.294 1.00 97.81 88 GLY A O 1
ATOM 723 N N . LYS A 1 89 ? 2.439 8.270 5.164 1.00 97.81 89 LYS A N 1
ATOM 724 C CA . LYS A 1 89 ? 3.631 7.426 5.303 1.00 97.81 89 LYS A CA 1
ATOM 725 C C . LYS A 1 89 ? 3.702 6.328 4.250 1.00 97.81 89 LYS A C 1
ATOM 727 O O . LYS A 1 89 ? 4.772 6.142 3.678 1.00 97.81 89 LYS A O 1
ATOM 732 N N . ALA A 1 90 ? 2.599 5.640 3.977 1.00 97.88 90 ALA A N 1
ATOM 733 C CA . ALA A 1 90 ? 2.536 4.568 2.994 1.00 97.88 90 ALA A CA 1
ATOM 734 C C . ALA A 1 90 ? 2.873 5.083 1.590 1.00 97.88 90 ALA A C 1
ATOM 736 O O . ALA A 1 90 ? 3.783 4.548 0.964 1.00 97.88 90 ALA A O 1
ATOM 737 N N . ILE A 1 91 ? 2.244 6.178 1.140 1.00 98.25 91 ILE A N 1
ATOM 738 C CA . ILE A 1 91 ? 2.541 6.800 -0.162 1.00 98.25 91 ILE A CA 1
ATOM 739 C C . ILE A 1 91 ? 4.014 7.200 -0.238 1.00 98.25 91 ILE A C 1
ATOM 741 O O . ILE A 1 91 ? 4.702 6.831 -1.184 1.00 98.25 91 ILE A O 1
ATOM 745 N N . GLY A 1 92 ? 4.529 7.917 0.767 1.00 97.88 92 GLY A N 1
ATOM 746 C CA . GLY A 1 92 ? 5.925 8.361 0.759 1.00 97.88 92 GLY A CA 1
ATOM 747 C C . GLY A 1 92 ? 6.922 7.200 0.680 1.00 97.88 92 GLY A C 1
ATOM 748 O O . GLY A 1 92 ? 7.893 7.267 -0.073 1.00 97.88 92 GLY A O 1
ATOM 749 N N . ASN A 1 93 ? 6.662 6.124 1.424 1.00 97.75 93 ASN A N 1
ATOM 750 C CA . ASN A 1 93 ? 7.497 4.928 1.430 1.00 97.75 93 ASN A CA 1
ATOM 751 C C . ASN A 1 93 ? 7.412 4.157 0.102 1.00 97.75 93 ASN A C 1
ATOM 753 O O . ASN A 1 93 ? 8.450 3.770 -0.427 1.00 97.75 93 ASN A O 1
ATOM 757 N N . LEU A 1 94 ? 6.215 3.979 -0.469 1.00 97.94 94 LEU A N 1
ATOM 758 C CA . LEU A 1 94 ? 6.040 3.295 -1.753 1.00 97.94 94 LEU A CA 1
ATOM 759 C C . LEU A 1 94 ? 6.642 4.084 -2.919 1.00 97.94 94 LEU A C 1
ATOM 761 O O . LEU A 1 94 ? 7.300 3.493 -3.767 1.00 97.94 94 LEU A O 1
ATOM 765 N N . VAL A 1 95 ? 6.486 5.413 -2.941 1.00 97.94 95 VAL A N 1
ATOM 766 C CA . VAL A 1 95 ? 7.125 6.275 -3.951 1.00 97.94 95 VAL A CA 1
ATOM 767 C C . VAL A 1 95 ? 8.641 6.138 -3.874 1.00 97.94 95 VAL A C 1
ATOM 769 O O . VAL A 1 95 ? 9.298 5.956 -4.897 1.00 97.94 95 VAL A O 1
ATOM 772 N N . LYS A 1 96 ? 9.208 6.190 -2.662 1.00 96.94 96 LYS A N 1
ATOM 773 C CA . LYS A 1 96 ? 10.649 6.014 -2.469 1.00 96.94 96 LYS A CA 1
ATOM 774 C C . LYS A 1 96 ? 11.109 4.637 -2.952 1.00 96.94 96 LYS A C 1
ATOM 776 O O . LYS A 1 96 ? 12.069 4.568 -3.714 1.00 96.94 96 LYS A O 1
ATOM 781 N N . ALA A 1 97 ? 10.390 3.579 -2.583 1.00 96.56 97 ALA A N 1
ATOM 782 C CA . ALA A 1 97 ? 10.688 2.218 -3.010 1.00 96.56 97 ALA A CA 1
ATOM 783 C C . ALA A 1 97 ? 10.604 2.053 -4.539 1.00 96.56 97 ALA A C 1
ATOM 785 O O . ALA A 1 97 ? 11.504 1.469 -5.134 1.00 96.56 97 ALA A O 1
ATOM 786 N N . ALA A 1 98 ? 9.583 2.619 -5.190 1.00 97.31 98 ALA A N 1
ATOM 787 C CA . ALA A 1 98 ? 9.431 2.579 -6.644 1.00 97.31 98 ALA A CA 1
ATOM 788 C C . ALA A 1 98 ? 10.565 3.321 -7.369 1.00 97.31 98 ALA A C 1
ATOM 790 O O . ALA A 1 98 ? 11.100 2.812 -8.351 1.00 97.31 98 ALA A O 1
ATOM 791 N N . VAL A 1 99 ? 10.968 4.498 -6.873 1.00 96.94 99 VAL A N 1
ATOM 792 C CA . VAL A 1 99 ? 12.114 5.248 -7.415 1.00 96.94 99 VAL A CA 1
ATOM 793 C C . VAL A 1 99 ? 13.410 4.456 -7.251 1.00 96.94 99 VAL A C 1
ATOM 795 O O . VAL A 1 99 ? 14.191 4.364 -8.196 1.00 96.94 99 VAL A O 1
ATOM 798 N N . ASP A 1 100 ? 13.627 3.854 -6.083 1.00 96.06 100 ASP A N 1
ATOM 799 C CA . ASP A 1 100 ? 14.826 3.057 -5.820 1.00 96.06 100 ASP A CA 1
ATOM 800 C C . ASP A 1 100 ? 14.873 1.803 -6.698 1.00 96.06 100 ASP A C 1
ATOM 802 O O . ASP A 1 100 ? 15.914 1.518 -7.285 1.00 96.06 100 ASP A O 1
ATOM 806 N N . ALA A 1 101 ? 13.745 1.110 -6.878 1.00 96.44 101 ALA A N 1
ATOM 807 C CA . ALA A 1 101 ? 13.641 -0.015 -7.804 1.00 96.44 101 ALA A CA 1
ATOM 808 C C . ALA A 1 101 ? 13.858 0.411 -9.260 1.00 96.44 101 ALA A C 1
ATOM 810 O O . ALA A 1 101 ? 14.525 -0.303 -10.005 1.00 96.44 101 ALA A O 1
ATOM 811 N N . PHE A 1 102 ? 13.343 1.572 -9.671 1.00 97.25 102 PHE A N 1
ATOM 812 C CA . PHE A 1 102 ? 13.537 2.084 -11.026 1.00 97.25 102 PHE A CA 1
ATOM 813 C C . PHE A 1 102 ? 15.015 2.353 -11.326 1.00 97.25 102 PHE A C 1
ATOM 815 O O . PHE A 1 102 ? 15.517 1.944 -12.369 1.00 97.25 102 PHE A O 1
ATOM 822 N N . ILE A 1 103 ? 15.727 2.992 -10.393 1.00 96.62 103 ILE A N 1
ATOM 823 C CA . ILE A 1 103 ? 17.162 3.272 -10.534 1.00 96.62 103 ILE A CA 1
ATOM 824 C C . ILE A 1 103 ? 17.976 1.973 -10.462 1.00 96.62 103 ILE A C 1
ATOM 826 O O . ILE A 1 103 ? 18.869 1.759 -11.275 1.00 96.62 103 ILE A O 1
ATOM 830 N N . ALA A 1 104 ? 17.661 1.080 -9.520 1.00 96.44 104 ALA A N 1
ATOM 831 C CA . ALA A 1 104 ? 18.393 -0.173 -9.339 1.00 96.44 104 ALA A CA 1
ATOM 832 C C . ALA A 1 104 ? 18.254 -1.140 -10.528 1.00 96.44 104 ALA A C 1
ATOM 834 O O . ALA A 1 104 ? 19.138 -1.967 -10.742 1.00 96.44 104 ALA A O 1
ATOM 835 N N . ASN A 1 105 ? 17.168 -1.038 -11.300 1.00 95.81 105 ASN A N 1
ATOM 836 C CA . ASN A 1 105 ? 16.875 -1.907 -12.441 1.00 95.81 105 ASN A CA 1
ATOM 837 C C . ASN A 1 105 ? 17.029 -1.198 -13.800 1.00 95.81 105 ASN A C 1
ATOM 839 O O . ASN A 1 105 ? 16.440 -1.650 -14.782 1.00 95.81 105 ASN A O 1
ATOM 843 N N . GLU A 1 106 ? 17.806 -0.110 -13.887 1.00 95.38 106 GLU A N 1
ATOM 844 C CA . GLU A 1 106 ? 17.984 0.685 -15.116 1.00 95.38 106 GLU A CA 1
ATOM 845 C C . GLU A 1 106 ? 18.336 -0.184 -16.338 1.00 95.38 106 GLU A C 1
ATOM 847 O O . GLU A 1 106 ? 17.648 -0.129 -17.359 1.00 95.38 106 GLU A O 1
ATOM 852 N N . ASP A 1 107 ? 19.345 -1.052 -16.217 1.00 94.94 107 ASP A N 1
ATOM 853 C CA . ASP A 1 107 ? 19.777 -1.929 -17.312 1.00 94.94 107 ASP A CA 1
ATOM 854 C C . ASP A 1 107 ? 18.660 -2.885 -17.765 1.00 94.94 107 ASP A C 1
ATOM 856 O O . ASP A 1 107 ? 18.434 -3.081 -18.964 1.00 94.94 107 ASP A O 1
ATOM 860 N N . ALA A 1 108 ? 17.918 -3.463 -16.816 1.00 94.62 108 ALA A N 1
ATOM 861 C CA . ALA A 1 108 ? 16.811 -4.374 -17.103 1.00 94.62 108 ALA A CA 1
ATOM 862 C C . ALA A 1 108 ? 15.613 -3.645 -17.736 1.00 94.62 108 ALA A C 1
ATOM 864 O O . ALA A 1 108 ? 14.939 -4.188 -18.614 1.00 94.62 108 ALA A O 1
ATOM 865 N N . LEU A 1 109 ? 15.366 -2.395 -17.341 1.00 94.44 109 LEU A N 1
ATOM 866 C CA . LEU A 1 109 ? 14.340 -1.534 -17.928 1.00 94.44 109 LEU A CA 1
ATOM 867 C C . LEU A 1 109 ? 14.695 -1.145 -19.367 1.00 94.44 109 LEU A C 1
ATOM 869 O O . LEU A 1 109 ? 13.852 -1.262 -20.256 1.00 94.44 109 LEU A O 1
ATOM 873 N N . LEU A 1 110 ? 15.943 -0.734 -19.616 1.00 92.75 110 LEU A N 1
ATOM 874 C CA . LEU A 1 110 ? 16.426 -0.331 -20.942 1.00 92.75 110 LEU A CA 1
ATOM 875 C C . LEU A 1 110 ? 16.500 -1.505 -21.924 1.00 92.75 110 LEU A C 1
ATOM 877 O O . LEU A 1 110 ? 16.212 -1.341 -23.110 1.00 92.75 110 LEU A O 1
ATOM 881 N N . THR A 1 111 ? 16.851 -2.697 -21.439 1.00 92.25 111 THR A N 1
ATOM 882 C CA . THR A 1 111 ? 16.862 -3.928 -22.249 1.00 92.25 111 THR A CA 1
ATOM 883 C C . THR A 1 111 ? 15.490 -4.610 -22.324 1.00 92.25 111 THR A C 1
ATOM 885 O O . THR A 1 111 ? 15.291 -5.531 -23.121 1.00 92.25 111 THR A O 1
ATOM 888 N N . GLY A 1 112 ? 14.518 -4.139 -21.536 1.00 89.62 112 GLY A N 1
ATOM 889 C CA . GLY A 1 112 ? 13.162 -4.675 -21.470 1.00 89.62 112 GLY A CA 1
ATOM 890 C C . GLY A 1 112 ? 13.093 -6.107 -20.935 1.00 89.62 112 GLY A C 1
ATOM 891 O O . GLY A 1 112 ? 12.234 -6.869 -21.385 1.00 89.62 112 GLY A O 1
ATOM 892 N N . THR A 1 113 ? 14.015 -6.482 -20.047 1.00 91.25 113 THR A N 1
ATOM 893 C CA . THR A 1 113 ? 14.129 -7.806 -19.408 1.00 91.25 113 THR A CA 1
ATOM 894 C C . THR A 1 113 ? 13.640 -7.828 -17.963 1.00 91.25 113 THR A C 1
ATOM 896 O O . THR A 1 113 ? 13.609 -8.902 -17.370 1.00 91.25 113 THR A O 1
ATOM 899 N N . ILE A 1 114 ? 13.254 -6.677 -17.402 1.00 92.38 114 ILE A N 1
ATOM 900 C CA . ILE A 1 114 ? 12.631 -6.622 -16.077 1.00 92.38 114 ILE A CA 1
ATOM 901 C C . ILE A 1 114 ? 11.369 -7.500 -16.045 1.00 92.38 114 ILE A C 1
ATOM 903 O O . ILE A 1 114 ? 10.565 -7.494 -16.982 1.00 92.38 114 ILE A O 1
ATOM 907 N N . GLU A 1 115 ? 11.210 -8.269 -14.971 1.00 87.50 115 GLU A N 1
ATOM 908 C CA . GLU A 1 115 ? 10.038 -9.108 -14.743 1.00 87.50 115 GLU A CA 1
ATOM 909 C C . GLU A 1 115 ? 9.079 -8.419 -13.764 1.00 87.50 115 GLU A C 1
ATOM 911 O O . GLU A 1 115 ? 9.484 -7.955 -12.697 1.00 87.50 115 GLU A O 1
ATOM 916 N N . GLY A 1 116 ? 7.792 -8.381 -14.116 1.00 88.06 116 GLY A N 1
ATOM 917 C CA . GLY A 1 116 ? 6.748 -7.778 -13.283 1.00 88.06 116 GLY A CA 1
ATOM 918 C C . GLY A 1 116 ? 6.741 -6.244 -13.288 1.00 88.06 116 GLY A C 1
ATOM 919 O O . GLY A 1 116 ? 7.288 -5.606 -14.186 1.00 88.06 116 GLY A O 1
ATOM 920 N N . ASP A 1 117 ? 6.060 -5.667 -12.299 1.00 91.69 117 ASP A N 1
ATOM 921 C CA . ASP A 1 117 ? 5.974 -4.221 -12.061 1.00 91.69 117 ASP A CA 1
ATOM 922 C C . ASP A 1 117 ? 7.087 -3.726 -11.110 1.00 91.69 117 ASP A C 1
ATOM 924 O O . ASP A 1 117 ? 7.845 -4.515 -10.535 1.00 91.69 117 ASP A O 1
ATOM 928 N N . LEU A 1 118 ? 7.222 -2.404 -10.937 1.00 94.44 118 LEU A N 1
ATOM 929 C CA . LEU A 1 118 ? 8.269 -1.850 -10.065 1.00 94.44 118 LEU A CA 1
ATOM 930 C C . LEU A 1 118 ? 8.073 -2.223 -8.602 1.00 94.44 118 LEU A C 1
ATOM 932 O O . LEU A 1 118 ? 9.059 -2.519 -7.935 1.00 94.44 118 LEU A O 1
ATOM 936 N N . LEU A 1 119 ? 6.840 -2.209 -8.090 1.00 94.69 119 LEU A N 1
ATOM 937 C CA . LEU A 1 119 ? 6.584 -2.464 -6.674 1.00 94.69 119 LEU A CA 1
ATOM 938 C C . LEU A 1 119 ? 6.879 -3.920 -6.308 1.00 94.69 119 LEU A C 1
ATOM 940 O O . LEU A 1 119 ? 7.407 -4.169 -5.224 1.00 94.69 119 LEU A O 1
ATOM 944 N N . ALA A 1 120 ? 6.627 -4.869 -7.210 1.00 93.19 120 ALA A N 1
ATOM 945 C CA . ALA A 1 120 ? 6.993 -6.276 -7.072 1.00 93.19 120 ALA A CA 1
ATOM 946 C C . ALA A 1 120 ? 8.509 -6.476 -6.915 1.00 93.19 120 ALA A C 1
ATOM 948 O O . ALA A 1 120 ? 8.940 -7.442 -6.288 1.00 93.19 120 ALA A O 1
ATOM 949 N N . ASN A 1 121 ? 9.306 -5.532 -7.418 1.00 93.75 121 ASN A N 1
ATOM 950 C CA . ASN A 1 121 ? 10.757 -5.486 -7.274 1.00 93.75 121 ASN A CA 1
ATOM 951 C C . ASN A 1 121 ? 11.207 -4.647 -6.054 1.00 93.75 121 ASN A C 1
ATOM 953 O O . ASN A 1 121 ? 12.351 -4.197 -5.994 1.00 93.75 121 ASN A O 1
ATOM 957 N N . THR A 1 122 ? 10.327 -4.442 -5.062 1.00 93.31 122 THR A N 1
ATOM 958 C CA . THR A 1 122 ? 10.630 -3.742 -3.800 1.00 93.31 122 THR A CA 1
ATOM 959 C C . THR A 1 122 ? 10.320 -4.597 -2.567 1.00 93.31 122 THR A C 1
ATOM 961 O O . THR A 1 122 ? 9.439 -5.461 -2.617 1.00 93.31 122 THR A O 1
ATOM 964 N N . PRO A 1 123 ? 10.936 -4.299 -1.405 1.00 91.69 123 PRO A N 1
ATOM 965 C CA . PRO A 1 123 ? 10.572 -4.926 -0.130 1.00 91.69 123 PRO A CA 1
ATOM 966 C C . PRO A 1 123 ? 9.104 -4.726 0.281 1.00 91.69 123 PRO A C 1
ATOM 968 O O . PRO A 1 123 ? 8.587 -5.497 1.083 1.00 91.69 123 PRO A O 1
ATOM 971 N N . LEU A 1 124 ? 8.433 -3.701 -0.255 1.00 94.81 124 LEU A N 1
ATOM 972 C CA . LEU A 1 124 ? 7.044 -3.363 0.063 1.00 94.81 124 LEU A CA 1
ATOM 973 C C . LEU A 1 124 ? 6.024 -4.011 -0.881 1.00 94.81 124 LEU A C 1
ATOM 975 O O . LEU A 1 124 ? 4.824 -3.922 -0.625 1.00 94.81 124 LEU A O 1
ATOM 979 N N . GLY A 1 125 ? 6.465 -4.664 -1.961 1.00 93.75 125 GLY A N 1
ATOM 980 C CA . GLY A 1 125 ? 5.571 -5.174 -3.004 1.00 93.75 125 GLY A CA 1
ATOM 981 C C . GLY A 1 125 ? 4.524 -6.160 -2.490 1.00 93.75 125 GLY A C 1
ATOM 982 O O . GLY A 1 125 ? 3.373 -6.131 -2.922 1.00 93.75 125 GLY A O 1
ATOM 983 N N . VAL A 1 126 ? 4.896 -7.006 -1.525 1.00 93.69 126 VAL A N 1
ATOM 984 C CA . VAL A 1 126 ? 3.978 -7.982 -0.917 1.00 93.69 126 VAL A CA 1
ATOM 985 C C . VAL A 1 126 ? 2.860 -7.283 -0.142 1.00 93.69 126 VAL A C 1
ATOM 987 O O . VAL A 1 126 ? 1.692 -7.644 -0.301 1.00 93.69 126 VAL A O 1
ATOM 990 N N . ASP A 1 127 ? 3.207 -6.269 0.651 1.00 94.81 127 ASP A N 1
ATOM 991 C CA . ASP A 1 127 ? 2.253 -5.517 1.468 1.00 94.81 127 ASP A CA 1
ATOM 992 C C . ASP A 1 127 ? 1.346 -4.639 0.584 1.00 94.81 127 ASP A C 1
ATOM 994 O O . ASP A 1 127 ? 0.126 -4.639 0.759 1.00 94.81 127 ASP A O 1
ATOM 998 N N . ALA A 1 128 ? 1.903 -3.972 -0.436 1.00 95.56 128 ALA A N 1
ATOM 999 C CA . ALA A 1 128 ? 1.130 -3.193 -1.410 1.00 95.56 128 ALA A CA 1
ATOM 1000 C C . ALA A 1 128 ? 0.115 -4.073 -2.160 1.00 95.56 128 ALA A C 1
ATOM 1002 O O . ALA A 1 128 ? -1.076 -3.765 -2.229 1.00 95.56 128 ALA A O 1
ATOM 1003 N N . LYS A 1 129 ? 0.552 -5.246 -2.633 1.00 95.19 129 LYS A N 1
ATOM 1004 C CA . 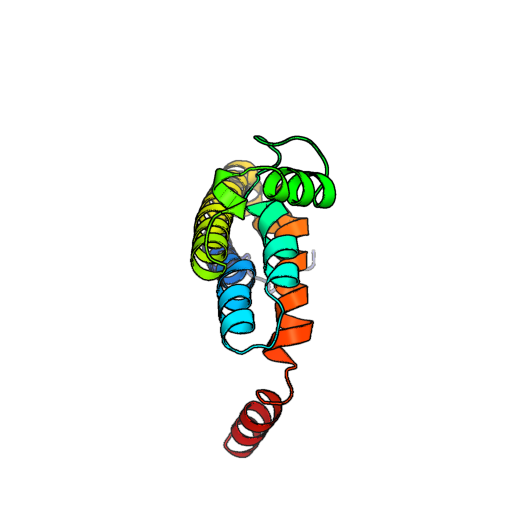LYS A 1 129 ? -0.326 -6.212 -3.303 1.00 95.19 129 LYS A CA 1
ATOM 1005 C C . LYS A 1 129 ? -1.426 -6.741 -2.381 1.00 95.19 129 LYS A C 1
ATOM 1007 O O . LYS A 1 129 ? -2.542 -6.985 -2.844 1.00 95.19 129 LYS A O 1
ATOM 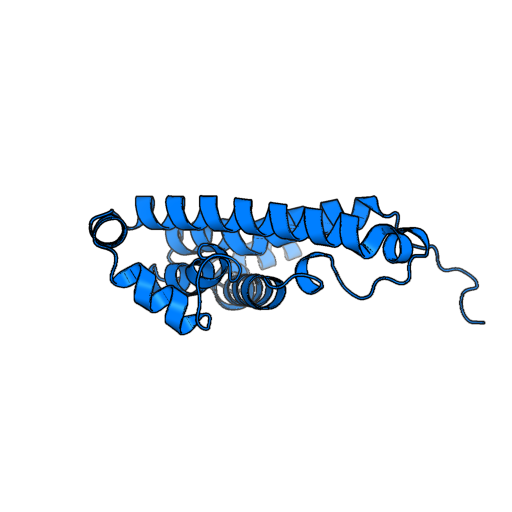1012 N N . ALA A 1 130 ? -1.137 -6.929 -1.093 1.00 95.06 130 ALA A N 1
ATOM 1013 C CA . ALA A 1 130 ? -2.146 -7.322 -0.114 1.00 95.06 130 ALA A CA 1
ATOM 1014 C C . ALA A 1 130 ? -3.211 -6.230 0.076 1.00 95.06 130 ALA A C 1
ATOM 1016 O O . ALA A 1 130 ? -4.396 -6.560 0.135 1.00 95.06 130 ALA A O 1
ATOM 1017 N N . CYS A 1 131 ? -2.808 -4.956 0.092 1.00 96.50 131 CYS A N 1
ATOM 1018 C CA . CYS A 1 131 ? -3.730 -3.821 0.153 1.00 96.50 131 CYS A CA 1
ATOM 1019 C C . CYS A 1 131 ? -4.627 -3.749 -1.087 1.00 96.50 131 CYS A C 1
ATOM 1021 O O . CYS A 1 131 ? -5.850 -3.717 -0.959 1.00 96.50 131 CYS A O 1
ATOM 1023 N N . LYS A 1 132 ? -4.037 -3.841 -2.286 1.00 95.00 132 LYS A N 1
ATOM 1024 C CA . LYS A 1 132 ? -4.790 -3.872 -3.549 1.00 95.00 132 LYS A CA 1
ATOM 1025 C C . LYS A 1 132 ? -5.794 -5.028 -3.586 1.00 95.00 132 LYS A C 1
ATOM 1027 O O . LYS A 1 132 ? -6.928 -4.858 -4.022 1.00 95.00 132 LYS A O 1
ATOM 1032 N N . ARG A 1 133 ? -5.414 -6.212 -3.088 1.00 95.38 133 ARG A N 1
ATOM 1033 C CA . ARG A 1 133 ? -6.331 -7.359 -2.987 1.00 95.38 133 ARG A CA 1
ATOM 1034 C C . ARG A 1 133 ? -7.500 -7.075 -2.041 1.00 95.38 133 ARG A C 1
ATOM 1036 O O . ARG A 1 133 ? -8.630 -7.395 -2.393 1.00 95.38 133 ARG A O 1
ATOM 1043 N N . LEU A 1 134 ? -7.244 -6.467 -0.881 1.00 95.38 134 LEU A N 1
ATOM 1044 C CA . LEU A 1 134 ? -8.302 -6.087 0.058 1.00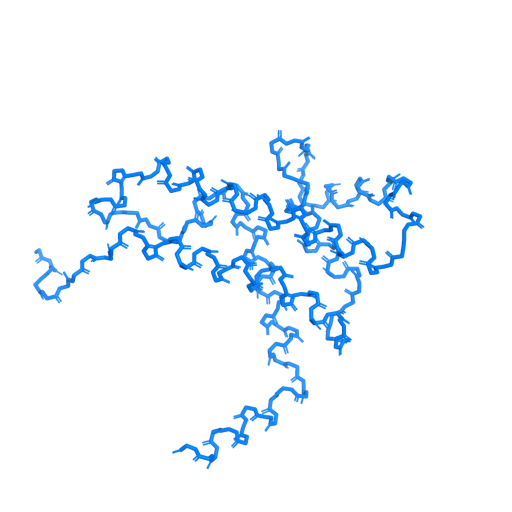 95.38 134 LEU A CA 1
ATOM 1045 C C . LEU A 1 134 ? -9.294 -5.105 -0.585 1.00 95.38 134 LEU A C 1
ATOM 1047 O O . LEU A 1 134 ? -10.502 -5.296 -0.454 1.00 95.38 134 LEU A O 1
ATOM 1051 N N . ALA A 1 135 ? -8.794 -4.110 -1.326 1.00 94.38 135 ALA A N 1
ATOM 1052 C CA . ALA A 1 135 ? -9.633 -3.168 -2.063 1.00 94.38 135 ALA A CA 1
ATOM 1053 C C . ALA A 1 135 ? -10.530 -3.882 -3.089 1.00 94.38 135 ALA A C 1
ATOM 1055 O O . ALA A 1 135 ? -11.747 -3.692 -3.092 1.00 94.38 135 ALA A O 1
ATOM 1056 N N . VAL A 1 136 ? -9.966 -4.794 -3.888 1.00 92.44 136 VAL A N 1
ATOM 1057 C CA . VAL A 1 136 ? -10.746 -5.601 -4.840 1.00 92.44 136 VAL A CA 1
ATOM 1058 C C . VAL A 1 136 ? -11.823 -6.423 -4.133 1.00 92.44 136 VAL A C 1
ATOM 1060 O O . VAL A 1 136 ? -12.979 -6.421 -4.549 1.00 92.44 136 VAL A O 1
ATOM 1063 N N . GLU A 1 137 ? -11.471 -7.128 -3.062 1.00 92.94 137 GLU A N 1
ATOM 1064 C CA . GLU A 1 137 ? -12.388 -8.041 -2.373 1.00 92.94 137 GLU A CA 1
ATOM 1065 C C . GLU A 1 137 ? -13.549 -7.320 -1.679 1.00 92.94 137 GLU A C 1
ATOM 1067 O O . GLU A 1 137 ? -14.661 -7.848 -1.651 1.00 92.94 137 GLU A O 1
ATOM 1072 N N . LYS A 1 138 ? -13.305 -6.136 -1.109 1.00 92.56 138 LYS A N 1
ATOM 1073 C CA . LYS A 1 138 ? -14.254 -5.480 -0.196 1.00 92.56 138 LYS A CA 1
ATOM 1074 C C . LYS A 1 138 ? -14.888 -4.212 -0.748 1.00 92.56 138 LYS A C 1
ATOM 1076 O O . LYS A 1 138 ? -15.986 -3.876 -0.318 1.00 92.56 138 LYS A O 1
ATOM 1081 N N . ILE A 1 139 ? -14.211 -3.512 -1.655 1.00 91.75 139 ILE A N 1
ATOM 1082 C CA . ILE A 1 139 ? -14.619 -2.183 -2.122 1.00 91.75 139 ILE A CA 1
ATOM 1083 C C . ILE A 1 139 ? -15.238 -2.299 -3.511 1.00 91.75 139 ILE A C 1
ATOM 1085 O O . ILE A 1 139 ? -16.418 -2.009 -3.675 1.00 91.75 139 ILE A O 1
ATOM 1089 N N . TYR A 1 140 ? -14.504 -2.818 -4.497 1.00 87.00 140 TYR A N 1
ATOM 1090 C CA . TYR A 1 140 ? -15.033 -2.915 -5.867 1.00 87.00 140 TYR A CA 1
ATOM 1091 C C . TYR A 1 140 ? -16.150 -3.954 -5.992 1.00 87.00 140 TYR A C 1
ATOM 1093 O O . TYR A 1 140 ? -17.104 -3.764 -6.735 1.00 87.00 140 TYR A O 1
ATOM 1101 N N . ASN A 1 141 ? -16.084 -5.026 -5.200 1.00 84.00 141 ASN A N 1
ATOM 1102 C CA . ASN A 1 141 ? -17.140 -6.037 -5.138 1.00 84.00 141 ASN A CA 1
ATOM 1103 C C . ASN A 1 141 ? -18.251 -5.700 -4.123 1.00 84.00 141 ASN A C 1
ATOM 1105 O O . ASN A 1 141 ? -19.062 -6.566 -3.780 1.00 84.00 141 ASN A O 1
ATOM 1109 N N . ALA A 1 142 ? -18.300 -4.468 -3.604 1.00 82.56 142 ALA A N 1
ATOM 1110 C CA . ALA A 1 142 ? -19.310 -4.086 -2.630 1.00 82.56 142 ALA A CA 1
ATOM 1111 C C . ALA A 1 142 ? -20.722 -4.058 -3.261 1.00 82.56 142 ALA A C 1
ATOM 1113 O O . ALA A 1 142 ? -20.895 -3.600 -4.394 1.00 82.56 142 ALA A O 1
ATOM 1114 N N . PRO A 1 143 ? -21.779 -4.456 -2.522 1.00 73.62 143 PRO A N 1
ATOM 1115 C CA . PRO A 1 143 ? -23.141 -4.548 -3.060 1.00 73.62 143 PRO A CA 1
ATOM 1116 C C . PRO A 1 143 ? -23.723 -3.247 -3.630 1.00 73.62 143 PRO A C 1
ATOM 1118 O O . PRO A 1 143 ? -24.661 -3.305 -4.418 1.00 73.62 143 PRO A O 1
ATOM 1121 N N . HIS A 1 144 ? -23.211 -2.081 -3.223 1.00 73.00 144 HIS A N 1
ATOM 1122 C CA . HIS A 1 144 ? -23.662 -0.782 -3.731 1.00 73.00 144 HIS A CA 1
ATOM 1123 C C . HIS A 1 144 ? -22.925 -0.340 -5.010 1.00 73.00 144 HIS A C 1
ATOM 1125 O O . HIS A 1 144 ? -23.421 0.547 -5.700 1.00 73.00 144 HIS A O 1
ATOM 1131 N N . VAL A 1 145 ? -21.789 -0.963 -5.350 1.00 72.06 145 VAL A N 1
ATOM 1132 C CA . VAL A 1 145 ? -20.999 -0.679 -6.564 1.00 72.06 145 VAL A CA 1
ATOM 1133 C C . VAL A 1 145 ? -21.524 -1.487 -7.753 1.00 72.06 145 VAL A C 1
ATOM 1135 O O . VAL A 1 145 ? -21.733 -0.939 -8.834 1.00 72.06 145 VAL A O 1
ATOM 1138 N N . LEU A 1 146 ? -21.854 -2.765 -7.535 1.00 71.12 146 LEU A N 1
ATOM 1139 C CA . LEU A 1 146 ? -22.292 -3.687 -8.594 1.00 71.12 146 LEU A CA 1
ATOM 1140 C C . LEU A 1 146 ? -23.492 -3.184 -9.431 1.00 71.12 146 LEU A C 1
ATOM 1142 O O . LEU A 1 146 ? -23.444 -3.303 -10.654 1.00 71.12 146 LEU A O 1
ATOM 1146 N N . PRO A 1 147 ? -24.557 -2.583 -8.855 1.00 73.00 147 PRO A N 1
ATOM 1147 C CA . PRO A 1 147 ? -25.670 -2.066 -9.653 1.00 73.00 147 PRO A CA 1
ATOM 1148 C C . PRO A 1 147 ? -25.273 -0.889 -10.552 1.00 73.00 147 PRO A C 1
ATOM 1150 O O . PRO A 1 147 ? -25.838 -0.734 -11.633 1.00 73.00 147 PRO A O 1
ATOM 1153 N N . ILE A 1 148 ? -24.309 -0.067 -10.118 1.00 70.81 148 ILE A N 1
ATOM 1154 C CA . ILE A 1 148 ? -23.798 1.068 -10.897 1.00 70.81 148 ILE A CA 1
ATOM 1155 C C . ILE A 1 148 ? -22.999 0.543 -12.095 1.00 70.81 148 ILE A C 1
ATOM 1157 O O . ILE A 1 148 ? -23.205 1.013 -13.213 1.00 70.81 148 ILE A O 1
ATOM 1161 N N . GLU A 1 149 ? -22.153 -0.471 -11.890 1.00 72.06 149 GLU A N 1
ATOM 1162 C CA . GLU A 1 149 ? -21.406 -1.122 -12.974 1.00 72.06 149 GLU A CA 1
ATOM 1163 C C . GLU A 1 149 ? -22.330 -1.816 -13.985 1.00 72.06 149 GLU A C 1
ATOM 1165 O O . GLU A 1 149 ? -22.146 -1.666 -15.193 1.00 72.06 149 GLU A O 1
ATOM 1170 N N . MET A 1 150 ? -23.370 -2.517 -13.514 1.00 65.38 150 MET A N 1
ATOM 1171 C CA . MET A 1 150 ? -24.368 -3.156 -14.383 1.00 65.38 150 MET A CA 1
ATOM 1172 C C . MET A 1 150 ? -25.150 -2.135 -15.217 1.00 65.38 150 MET A C 1
ATOM 1174 O O . MET A 1 150 ? -25.348 -2.344 -16.412 1.00 65.38 150 MET A O 1
ATOM 1178 N N . ALA A 1 151 ? -25.567 -1.019 -14.614 1.00 66.19 151 ALA A N 1
ATOM 1179 C CA . ALA A 1 151 ? -26.241 0.055 -15.340 1.00 66.19 151 ALA A CA 1
ATOM 1180 C C . ALA A 1 151 ? -25.311 0.714 -16.371 1.00 66.19 151 ALA A C 1
ATOM 1182 O O . ALA A 1 151 ? -25.745 1.034 -17.474 1.00 66.19 151 ALA A O 1
ATOM 1183 N N . GLY A 1 152 ? -24.026 0.879 -16.041 1.00 71.06 152 GLY A N 1
ATOM 1184 C CA . GLY A 1 152 ? -23.013 1.329 -16.995 1.00 71.06 152 GLY A CA 1
ATOM 1185 C C . GLY A 1 152 ? -22.865 0.377 -18.187 1.00 71.06 152 GLY A C 1
ATOM 1186 O O . GLY A 1 152 ? -22.764 0.841 -19.320 1.00 71.06 152 GLY A O 1
ATOM 1187 N N . PHE A 1 153 ? -22.920 -0.938 -17.947 1.00 69.75 153 PHE A N 1
ATOM 1188 C CA . PHE A 1 153 ? -22.868 -1.954 -19.001 1.00 69.75 153 PHE A CA 1
ATOM 1189 C C . PHE A 1 153 ? -24.090 -1.919 -19.933 1.00 69.75 153 PHE A C 1
ATOM 1191 O O . PHE A 1 153 ? -23.931 -2.133 -21.125 1.00 69.75 153 PHE A O 1
ATOM 1198 N N . GLU A 1 154 ? -25.296 -1.630 -19.435 1.00 63.06 154 GLU A N 1
ATOM 1199 C CA . GLU A 1 154 ? -26.505 -1.548 -20.279 1.00 63.06 154 GLU A CA 1
ATOM 1200 C C . GLU A 1 154 ? -26.560 -0.303 -21.186 1.00 63.06 154 GLU A C 1
ATOM 1202 O O . GLU A 1 154 ? -27.335 -0.271 -22.143 1.00 63.06 154 GLU A O 1
ATOM 1207 N N . VAL A 1 155 ? -25.774 0.735 -20.885 1.00 74.12 155 VAL A N 1
ATOM 1208 C CA . VAL A 1 155 ? -25.759 2.003 -21.639 1.00 74.12 155 VAL A CA 1
ATOM 1209 C C . VAL A 1 155 ? -24.777 1.976 -22.821 1.00 74.12 155 VAL A C 1
ATOM 1211 O O . VAL A 1 155 ? -24.942 2.767 -23.755 1.00 74.12 155 VAL A O 1
ATOM 1214 N N . ILE A 1 156 ? -23.772 1.094 -22.787 1.00 50.38 156 ILE A N 1
ATOM 1215 C CA . ILE A 1 156 ? -22.726 0.929 -23.816 1.00 50.38 156 ILE A CA 1
ATOM 1216 C C . ILE A 1 156 ? -23.121 -0.177 -24.799 1.00 50.38 156 ILE A C 1
ATOM 1218 O O . ILE A 1 156 ? -22.942 0.048 -26.020 1.00 50.38 156 ILE A O 1
#

Secondary structure (DSSP, 8-state):
---TT-PPPPHHHHHHHHHHHHHHHHHHHHHHHHTTSS-HHHHHHHHHHHHS-TTTS-S-HHHHHHHHTT-HHHHTS-HHHHHHHHHHHHHHHHHHHHHHHHHHTHHHHHHT---S-TGGGSTTHHHHHHHHHHHIIIIIT-TTTHHHHHHHHHH-